Protein AF-A0A945YTD1-F1 (afdb_monomer_lite)

Structure (mmCIF, N/CA/C/O backbone):
data_AF-A0A945YTD1-F1
#
_entry.id   AF-A0A945YTD1-F1
#
loop_
_atom_site.group_PDB
_atom_site.id
_atom_site.type_symbol
_atom_site.label_atom_id
_atom_site.label_alt_id
_atom_site.label_comp_id
_atom_site.label_asym_id
_atom_site.label_entity_id
_atom_site.label_seq_id
_atom_site.pdbx_PDB_ins_code
_atom_site.Cartn_x
_atom_site.Cartn_y
_atom_site.Cartn_z
_atom_site.occupancy
_atom_site.B_iso_or_equiv
_atom_site.auth_seq_id
_atom_site.auth_comp_id
_atom_site.auth_asym_id
_atom_site.auth_atom_id
_atom_site.pdbx_PDB_model_num
ATOM 1 N N . MET A 1 1 ? 16.793 -2.218 -44.664 1.00 59.47 1 MET A N 1
ATOM 2 C CA . MET A 1 1 ? 17.518 -3.097 -43.716 1.00 59.47 1 MET A CA 1
ATOM 3 C C . MET A 1 1 ? 17.457 -2.639 -42.253 1.00 59.47 1 MET A C 1
ATOM 5 O O . MET A 1 1 ? 17.346 -3.498 -41.395 1.00 59.47 1 MET A O 1
ATOM 9 N N . VAL A 1 2 ? 17.446 -1.336 -41.928 1.00 65.94 2 VAL A N 1
ATOM 10 C CA . VAL A 1 2 ? 17.407 -0.850 -40.522 1.00 65.94 2 VAL A CA 1
ATOM 11 C C . VAL A 1 2 ? 16.026 -0.991 -39.851 1.00 65.94 2 VAL A C 1
ATOM 13 O O . VAL A 1 2 ? 15.935 -1.305 -38.670 1.00 65.94 2 VAL A O 1
ATOM 16 N N . ILE A 1 3 ? 14.937 -0.839 -40.612 1.00 64.94 3 ILE A N 1
ATOM 17 C CA . ILE A 1 3 ? 13.553 -0.918 -40.103 1.00 64.94 3 ILE A CA 1
ATOM 18 C C . ILE A 1 3 ? 13.238 -2.303 -39.513 1.00 64.94 3 ILE A C 1
ATOM 20 O O . ILE A 1 3 ? 12.612 -2.395 -38.466 1.00 64.94 3 ILE A O 1
ATOM 24 N N . ILE A 1 4 ? 13.738 -3.384 -40.116 1.00 63.69 4 ILE A N 1
ATOM 25 C CA . ILE A 1 4 ? 13.506 -4.756 -39.630 1.00 63.69 4 ILE A CA 1
ATOM 26 C C . ILE A 1 4 ? 14.216 -4.989 -38.284 1.00 63.69 4 ILE A C 1
ATOM 28 O O . ILE A 1 4 ? 13.711 -5.716 -37.439 1.00 63.69 4 ILE A O 1
ATOM 32 N N . PHE A 1 5 ? 15.339 -4.313 -38.030 1.00 63.66 5 PHE A N 1
ATOM 33 C CA . PHE A 1 5 ? 16.035 -4.372 -36.739 1.00 63.66 5 PHE A CA 1
ATOM 34 C C . PHE A 1 5 ? 15.303 -3.609 -35.624 1.00 63.66 5 PHE A C 1
ATOM 36 O O . PHE A 1 5 ? 15.393 -3.975 -34.455 1.00 63.66 5 PHE A O 1
ATOM 43 N N . VAL A 1 6 ? 14.565 -2.551 -35.970 1.00 63.44 6 VAL A N 1
ATOM 44 C CA . VAL A 1 6 ? 13.782 -1.765 -35.003 1.00 63.44 6 VAL A CA 1
ATOM 45 C C . VAL A 1 6 ? 12.411 -2.406 -34.741 1.00 63.44 6 VAL A C 1
ATOM 47 O O . VAL A 1 6 ? 11.960 -2.413 -33.594 1.00 63.44 6 VAL A O 1
ATOM 50 N N . PHE A 1 7 ? 11.782 -2.977 -35.776 1.00 62.69 7 PHE A N 1
ATOM 51 C CA . PHE A 1 7 ? 10.396 -3.471 -35.760 1.00 62.69 7 PHE A CA 1
ATOM 52 C C . PHE A 1 7 ? 10.233 -5.001 -35.839 1.00 62.69 7 PHE A C 1
ATOM 54 O O . PHE A 1 7 ? 9.113 -5.484 -35.706 1.00 62.69 7 PHE A O 1
ATOM 61 N N . GLY A 1 8 ? 11.299 -5.777 -36.052 1.00 64.50 8 GLY A N 1
ATOM 62 C CA . GLY A 1 8 ? 11.241 -7.244 -36.068 1.00 64.50 8 GLY A CA 1
ATOM 63 C C . GLY A 1 8 ? 10.976 -7.848 -34.683 1.00 64.50 8 GLY A C 1
ATOM 64 O O . GLY A 1 8 ? 11.073 -7.164 -33.666 1.00 64.50 8 GLY A O 1
ATOM 65 N N . ASP A 1 9 ? 10.685 -9.150 -34.616 1.00 59.56 9 ASP A N 1
ATOM 66 C CA . ASP A 1 9 ? 10.280 -9.876 -33.393 1.00 59.56 9 ASP A CA 1
ATOM 67 C C . ASP A 1 9 ? 11.263 -9.812 -32.203 1.00 59.56 9 ASP A C 1
ATOM 69 O O . ASP A 1 9 ? 10.885 -10.100 -31.058 1.00 59.56 9 ASP A O 1
ATOM 73 N N . HIS A 1 10 ? 12.507 -9.401 -32.459 1.00 65.50 10 HIS A N 1
ATOM 74 C CA . HIS A 1 10 ? 13.565 -9.133 -31.477 1.00 65.50 10 HIS A CA 1
ATOM 75 C C . HIS A 1 10 ? 14.047 -7.672 -31.496 1.00 65.50 10 HIS A C 1
ATOM 77 O O . HIS A 1 10 ? 15.156 -7.364 -31.065 1.00 65.50 10 HIS A O 1
ATOM 83 N N . GLY A 1 11 ? 13.219 -6.762 -32.002 1.00 72.94 11 GLY A N 1
ATOM 84 C CA . GLY A 1 11 ? 13.542 -5.351 -32.131 1.00 72.94 11 GLY A CA 1
ATOM 85 C C . GLY A 1 11 ? 13.606 -4.623 -30.791 1.00 72.94 11 GLY A C 1
ATOM 86 O O . GLY A 1 11 ? 12.981 -5.005 -29.795 1.00 72.94 11 GLY A O 1
ATOM 87 N N . LEU A 1 12 ? 14.348 -3.515 -30.781 1.00 76.69 12 LEU A N 1
ATOM 88 C CA . LEU A 1 12 ? 14.591 -2.681 -29.597 1.00 76.69 12 LEU A CA 1
ATOM 89 C C . LEU A 1 12 ? 13.297 -2.177 -28.930 1.00 76.69 12 LEU A C 1
ATOM 91 O O . LEU A 1 12 ? 13.264 -1.992 -27.711 1.00 76.69 12 LEU A O 1
ATOM 95 N N . LEU A 1 13 ? 12.211 -2.019 -29.695 1.00 80.81 13 LEU A N 1
ATOM 96 C CA . LEU A 1 13 ? 10.893 -1.638 -29.176 1.00 80.81 13 LEU A CA 1
ATOM 97 C C . LEU A 1 13 ? 10.318 -2.676 -28.201 1.00 80.81 13 LEU A C 1
ATOM 99 O O . LEU A 1 13 ? 9.772 -2.312 -27.158 1.00 80.81 13 LEU A O 1
ATOM 103 N N . LYS A 1 14 ? 10.480 -3.970 -28.494 1.00 83.00 14 LYS A N 1
ATOM 104 C CA . LYS A 1 14 ? 10.007 -5.057 -27.625 1.00 83.00 14 LYS A CA 1
ATOM 105 C C . LYS A 1 14 ? 10.786 -5.088 -26.316 1.00 83.00 14 LYS A C 1
ATOM 107 O O . LYS A 1 14 ? 10.189 -5.207 -25.249 1.00 83.00 14 LYS A O 1
ATOM 112 N N . LEU A 1 15 ? 12.104 -4.896 -26.383 1.00 84.75 15 LEU A N 1
ATOM 113 C CA . LEU A 1 15 ? 12.954 -4.791 -25.197 1.00 84.75 15 LEU A CA 1
ATOM 114 C C . LEU A 1 15 ? 12.560 -3.590 -24.325 1.00 84.75 15 LEU A C 1
ATOM 116 O O . LEU A 1 15 ? 12.463 -3.721 -23.103 1.00 84.75 15 LEU A O 1
ATOM 120 N N . TYR A 1 16 ? 12.288 -2.437 -24.942 1.00 86.38 16 TYR A N 1
ATOM 121 C CA . TYR A 1 16 ? 11.826 -1.248 -24.228 1.00 86.38 16 TYR A CA 1
ATOM 122 C C . TYR A 1 16 ? 10.476 -1.482 -23.539 1.00 86.38 16 TYR A C 1
ATOM 124 O O . TYR A 1 16 ? 10.325 -1.170 -22.354 1.00 86.38 16 TYR A O 1
ATOM 132 N N . LYS A 1 17 ? 9.520 -2.106 -24.240 1.00 87.94 17 LYS A N 1
ATOM 133 C CA . LYS A 1 17 ? 8.208 -2.460 -23.682 1.00 87.94 17 LYS A CA 1
ATOM 134 C C . LYS A 1 17 ? 8.339 -3.404 -22.485 1.00 87.94 17 LYS A C 1
ATOM 136 O O . LYS A 1 17 ? 7.817 -3.093 -21.418 1.00 87.94 17 LYS A O 1
ATOM 141 N N . ILE A 1 18 ? 9.115 -4.483 -22.620 1.00 88.12 18 ILE A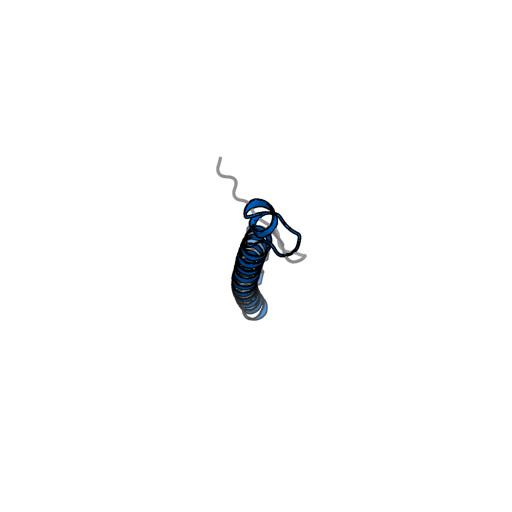 N 1
ATOM 142 C CA . ILE A 1 18 ? 9.365 -5.451 -2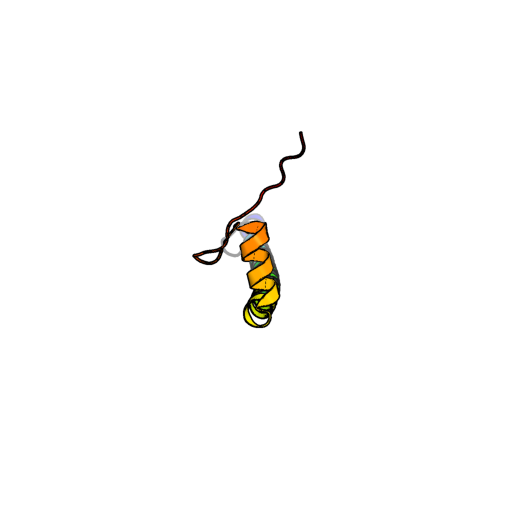1.537 1.00 88.12 18 ILE A CA 1
ATOM 143 C C . ILE A 1 18 ? 10.040 -4.773 -20.337 1.00 88.12 18 ILE A C 1
ATOM 145 O O . ILE A 1 18 ? 9.678 -5.026 -19.188 1.00 88.12 18 ILE A O 1
ATOM 149 N N . LYS A 1 19 ? 11.007 -3.879 -20.575 1.00 90.88 19 LYS A N 1
ATOM 150 C CA . LYS A 1 19 ? 11.668 -3.122 -19.502 1.00 90.88 19 LYS A CA 1
ATOM 151 C C . LYS A 1 19 ? 10.675 -2.234 -18.749 1.00 90.88 19 LYS A C 1
ATOM 153 O O . LYS A 1 19 ? 10.739 -2.159 -17.521 1.00 90.88 19 LYS A O 1
ATOM 158 N N . ASN A 1 20 ? 9.756 -1.588 -19.465 1.00 93.81 20 ASN A N 1
ATOM 159 C CA . ASN A 1 20 ? 8.743 -0.738 -18.852 1.00 93.81 20 ASN A CA 1
ATOM 160 C C . ASN A 1 20 ? 7.695 -1.556 -18.081 1.00 93.81 20 ASN A C 1
ATOM 162 O O . ASN A 1 20 ? 7.387 -1.226 -16.939 1.00 93.81 20 ASN A O 1
ATOM 166 N N . GLU A 1 21 ? 7.217 -2.668 -18.645 1.00 94.06 21 GLU A N 1
ATOM 167 C CA . GLU A 1 21 ? 6.319 -3.605 -17.956 1.00 94.06 21 GLU A CA 1
ATOM 168 C C . GLU A 1 21 ? 6.954 -4.144 -16.673 1.00 94.06 21 GLU A C 1
ATOM 170 O O . GLU A 1 21 ? 6.332 -4.120 -15.610 1.00 94.06 21 GLU A O 1
ATOM 175 N N . ARG A 1 22 ? 8.233 -4.531 -16.727 1.00 94.31 22 ARG A N 1
ATOM 176 C CA . ARG A 1 22 ? 8.980 -4.967 -15.544 1.00 94.31 22 ARG A CA 1
ATOM 177 C C . ARG A 1 22 ? 9.038 -3.875 -14.475 1.00 94.31 22 ARG A C 1
ATOM 179 O O . ARG A 1 22 ? 8.832 -4.177 -13.302 1.00 94.31 22 ARG A O 1
ATOM 186 N N . LYS A 1 23 ? 9.276 -2.617 -14.862 1.00 95.38 23 LYS A N 1
ATOM 187 C CA . LYS A 1 23 ? 9.279 -1.473 -13.934 1.00 95.38 23 LYS A CA 1
ATOM 188 C C . LYS A 1 23 ? 7.901 -1.256 -13.300 1.00 95.38 23 LYS A C 1
ATOM 190 O O . LYS A 1 23 ? 7.811 -1.071 -12.089 1.00 95.38 23 LYS A O 1
ATOM 195 N N . LEU A 1 24 ? 6.831 -1.322 -14.091 1.00 96.38 24 LEU A N 1
ATOM 196 C CA . LEU A 1 24 ? 5.457 -1.183 -13.601 1.00 96.38 24 LEU A CA 1
ATOM 197 C C . LEU A 1 24 ? 5.093 -2.292 -12.610 1.00 96.38 24 LEU A C 1
ATOM 199 O O . LEU A 1 24 ? 4.557 -2.009 -11.540 1.00 96.38 24 LEU A O 1
ATOM 203 N N . ILE A 1 25 ? 5.431 -3.542 -12.931 1.00 95.12 25 ILE A N 1
ATOM 204 C CA . ILE A 1 25 ? 5.187 -4.690 -12.052 1.00 95.12 25 ILE A CA 1
ATOM 205 C C . ILE A 1 25 ? 5.982 -4.546 -10.751 1.00 95.12 25 ILE A C 1
ATOM 207 O O . ILE A 1 25 ? 5.423 -4.748 -9.675 1.00 95.12 25 ILE A O 1
ATOM 211 N N . GLN A 1 26 ? 7.254 -4.146 -10.818 1.00 94.88 26 GLN A N 1
ATOM 212 C CA . GLN A 1 26 ? 8.071 -3.916 -9.622 1.00 94.88 26 GLN A CA 1
ATOM 213 C C . GLN A 1 26 ? 7.498 -2.811 -8.729 1.00 94.88 26 GLN A C 1
ATOM 215 O O . GLN A 1 26 ? 7.390 -3.011 -7.520 1.00 94.88 26 GLN A O 1
ATOM 220 N N . ASN A 1 27 ? 7.060 -1.692 -9.310 1.00 96.38 27 ASN A N 1
ATOM 221 C CA . ASN A 1 27 ? 6.390 -0.629 -8.559 1.00 96.38 27 ASN A CA 1
ATOM 222 C C . ASN A 1 27 ? 5.084 -1.119 -7.926 1.00 96.38 27 ASN A C 1
ATOM 224 O O . ASN A 1 27 ? 4.814 -0.828 -6.764 1.00 96.38 27 ASN A O 1
ATOM 228 N N . LYS A 1 28 ? 4.294 -1.918 -8.651 1.00 95.56 28 LYS A N 1
ATOM 229 C CA . LYS A 1 28 ? 3.064 -2.506 -8.111 1.00 95.56 28 LYS A CA 1
ATOM 230 C C . LYS A 1 28 ? 3.356 -3.441 -6.936 1.00 95.56 28 LYS A C 1
ATOM 232 O O . LYS A 1 28 ? 2.657 -3.381 -5.932 1.00 95.56 28 LYS A O 1
ATOM 237 N N . ILE A 1 29 ? 4.411 -4.254 -7.021 1.00 95.62 29 ILE A N 1
ATOM 238 C CA . ILE A 1 29 ? 4.864 -5.108 -5.912 1.00 95.62 29 ILE A CA 1
ATOM 239 C C . ILE A 1 29 ? 5.290 -4.260 -4.709 1.00 95.62 29 ILE A C 1
ATOM 241 O O . ILE A 1 29 ? 4.937 -4.600 -3.582 1.00 95.62 29 ILE A O 1
ATOM 245 N N . ALA A 1 30 ? 6.036 -3.175 -4.928 1.00 96.44 30 ALA A N 1
ATOM 246 C CA . ALA A 1 30 ? 6.463 -2.284 -3.853 1.00 96.44 30 ALA A CA 1
ATOM 247 C C . ALA A 1 30 ? 5.259 -1.641 -3.145 1.00 96.44 30 ALA A C 1
ATOM 249 O O . ALA A 1 30 ? 5.166 -1.710 -1.921 1.00 96.44 30 ALA A O 1
ATOM 250 N N . ASN A 1 31 ? 4.299 -1.119 -3.912 1.00 96.00 31 ASN A N 1
ATOM 251 C CA . ASN A 1 31 ? 3.076 -0.524 -3.373 1.00 96.00 31 ASN A CA 1
ATOM 252 C C . ASN A 1 31 ? 2.246 -1.545 -2.583 1.00 96.00 31 ASN A C 1
ATOM 254 O O . ASN A 1 31 ? 1.866 -1.275 -1.450 1.00 96.00 31 ASN A O 1
ATOM 258 N N . LEU A 1 32 ? 2.036 -2.745 -3.135 1.00 93.75 32 LEU A N 1
ATOM 259 C CA . LEU A 1 32 ? 1.295 -3.811 -2.451 1.00 93.75 32 LEU A CA 1
ATOM 260 C C . LEU A 1 32 ? 1.991 -4.280 -1.166 1.00 93.75 32 LEU A C 1
ATOM 262 O O . LEU A 1 32 ? 1.327 -4.676 -0.211 1.00 93.75 32 LEU A O 1
ATOM 266 N N . ARG A 1 33 ? 3.328 -4.255 -1.118 1.00 93.62 33 ARG A N 1
ATOM 267 C CA . ARG A 1 33 ? 4.078 -4.565 0.109 1.00 93.62 33 ARG A CA 1
ATOM 268 C C . ARG A 1 33 ? 3.875 -3.495 1.173 1.00 93.62 33 ARG A C 1
ATOM 270 O O . ARG A 1 33 ? 3.615 -3.862 2.314 1.00 93.62 33 ARG A O 1
ATOM 277 N N . ALA A 1 34 ? 3.950 -2.221 0.793 1.00 94.44 34 ALA A N 1
ATOM 278 C CA . ALA A 1 34 ? 3.688 -1.111 1.704 1.00 94.44 34 ALA A CA 1
ATOM 279 C C . ALA A 1 34 ? 2.250 -1.169 2.248 1.00 94.44 34 ALA A C 1
ATOM 281 O O . ALA A 1 34 ? 2.051 -1.111 3.456 1.00 94.44 34 ALA A O 1
ATOM 282 N N . GLU A 1 35 ? 1.259 -1.394 1.382 1.00 93.00 35 GLU A N 1
ATOM 283 C CA . GLU A 1 35 ? -0.149 -1.540 1.778 1.00 93.00 35 GLU A CA 1
ATOM 284 C C . GLU A 1 35 ? -0.378 -2.752 2.694 1.00 93.00 35 GLU A C 1
ATOM 286 O O . GLU A 1 35 ? -1.110 -2.692 3.681 1.00 93.00 35 GLU A O 1
ATOM 291 N N . ARG A 1 36 ? 0.293 -3.875 2.425 1.00 91.25 36 ARG A N 1
ATOM 292 C CA . ARG A 1 36 ? 0.235 -5.036 3.317 1.00 91.25 36 ARG A CA 1
ATOM 293 C C . ARG A 1 36 ? 0.808 -4.718 4.696 1.00 91.25 36 ARG A C 1
ATOM 295 O O . ARG A 1 36 ? 0.289 -5.215 5.693 1.00 91.25 36 ARG A O 1
ATOM 302 N N . GLU A 1 37 ? 1.887 -3.948 4.763 1.00 91.19 37 GLU A N 1
ATOM 303 C CA . GLU A 1 37 ? 2.500 -3.547 6.027 1.00 91.19 37 GLU A CA 1
ATOM 304 C C . GLU A 1 37 ? 1.593 -2.597 6.815 1.00 91.19 37 GLU A C 1
ATOM 306 O O . GLU A 1 37 ? 1.388 -2.811 8.012 1.00 91.19 37 GLU A O 1
ATOM 311 N N . THR A 1 38 ? 0.966 -1.621 6.150 1.00 88.81 38 THR A N 1
ATOM 312 C CA . THR A 1 38 ? -0.005 -0.725 6.794 1.00 88.81 38 THR A CA 1
ATOM 313 C C . THR A 1 38 ? -1.204 -1.502 7.327 1.00 88.81 38 THR A C 1
ATOM 315 O O . THR A 1 38 ? -1.525 -1.377 8.508 1.00 88.81 38 THR A O 1
ATOM 318 N N . LEU A 1 39 ? -1.797 -2.385 6.518 1.00 85.00 39 LEU A N 1
ATOM 319 C CA . LEU A 1 39 ? -2.922 -3.229 6.934 1.00 85.00 39 LEU A CA 1
ATOM 320 C C . LEU A 1 39 ? -2.544 -4.192 8.065 1.00 85.00 39 LEU A C 1
ATOM 322 O O . LEU A 1 39 ? -3.340 -4.429 8.970 1.00 85.00 39 LEU A O 1
ATOM 326 N N . LYS A 1 40 ? -1.325 -4.744 8.055 1.00 85.38 40 LYS A N 1
ATOM 327 C CA . LYS A 1 40 ? -0.837 -5.598 9.148 1.00 85.38 40 LYS A CA 1
ATOM 328 C C . LYS A 1 40 ? -0.690 -4.804 10.446 1.00 85.38 40 LYS A C 1
ATOM 330 O O . LYS A 1 40 ? -1.059 -5.305 11.505 1.00 85.38 40 LYS A O 1
ATOM 335 N N . ASN A 1 41 ? -0.185 -3.576 10.369 1.00 80.69 41 ASN A N 1
ATOM 336 C CA . ASN A 1 41 ? -0.076 -2.692 11.525 1.00 80.69 41 ASN A CA 1
ATOM 337 C C . ASN A 1 41 ? -1.456 -2.285 12.059 1.00 80.69 41 ASN A C 1
ATOM 339 O O . ASN A 1 41 ? -1.656 -2.285 13.271 1.00 80.69 41 ASN A O 1
ATOM 343 N N . GLU A 1 42 ? -2.420 -1.996 11.184 1.00 78.31 42 GLU A N 1
ATOM 344 C CA . GLU A 1 42 ? -3.813 -1.756 11.582 1.00 78.31 42 GLU A CA 1
ATOM 345 C C . GLU A 1 42 ? -4.434 -2.986 12.240 1.00 78.31 42 GLU A C 1
ATOM 347 O O . GLU A 1 42 ? -5.004 -2.877 13.323 1.00 78.31 42 GLU A O 1
ATOM 352 N N . LYS A 1 43 ? -4.257 -4.171 11.647 1.00 76.12 43 LYS A N 1
ATOM 353 C CA . LYS A 1 43 ? -4.739 -5.429 12.218 1.00 76.12 43 LYS A CA 1
ATOM 354 C C . LYS A 1 43 ? -4.151 -5.681 13.607 1.00 76.12 43 LYS A C 1
ATOM 356 O O . LYS A 1 43 ? -4.899 -5.998 14.522 1.00 76.12 43 LYS A O 1
ATOM 361 N N . ASN A 1 44 ? -2.847 -5.475 13.788 1.00 74.88 44 ASN A N 1
ATOM 362 C CA . ASN A 1 44 ? -2.206 -5.610 15.095 1.00 74.88 44 ASN A CA 1
ATOM 363 C C . ASN A 1 44 ? -2.768 -4.612 16.119 1.00 74.88 44 ASN A C 1
ATOM 365 O O . ASN A 1 44 ? -2.948 -4.980 17.276 1.00 74.88 44 ASN A O 1
ATOM 369 N N . LYS A 1 45 ? -3.055 -3.367 15.718 1.00 69.44 45 LYS A N 1
ATOM 370 C CA . LYS A 1 45 ? -3.681 -2.372 16.607 1.00 69.44 45 LYS A CA 1
ATOM 371 C C . LYS A 1 45 ? -5.094 -2.781 17.013 1.00 69.44 45 LYS A C 1
ATOM 373 O O . LYS A 1 45 ? -5.459 -2.611 18.165 1.00 69.44 45 LYS A O 1
ATOM 378 N N . ILE A 1 46 ? -5.860 -3.336 16.078 1.00 67.81 46 ILE A N 1
ATOM 379 C CA . ILE A 1 46 ? -7.200 -3.865 16.336 1.00 67.81 46 ILE A CA 1
ATOM 380 C C . ILE A 1 46 ? -7.106 -5.062 17.296 1.00 67.81 46 ILE A C 1
ATOM 382 O O . ILE A 1 46 ? -7.756 -5.058 18.330 1.00 67.81 46 ILE A O 1
ATOM 386 N N . GLU A 1 47 ? -6.265 -6.059 17.009 1.00 65.12 47 GLU A N 1
ATOM 387 C CA . GLU A 1 47 ? -6.180 -7.297 17.803 1.00 65.12 47 GLU A CA 1
ATOM 388 C C . GLU A 1 47 ? -5.628 -7.095 19.222 1.00 65.12 47 GLU A C 1
ATOM 390 O O . GLU A 1 47 ? -6.039 -7.812 20.132 1.00 65.12 47 GLU A O 1
ATOM 395 N N . ASN A 1 48 ? -4.716 -6.140 19.428 1.00 64.06 48 ASN A N 1
ATOM 396 C CA . ASN A 1 48 ? -4.065 -5.940 20.729 1.00 64.06 48 ASN A CA 1
ATOM 397 C C . ASN A 1 48 ? -4.720 -4.853 21.594 1.00 64.06 48 ASN A C 1
ATOM 399 O O . ASN A 1 48 ? -4.332 -4.700 22.751 1.00 64.06 48 ASN A O 1
ATOM 403 N N . ASP A 1 49 ? -5.700 -4.112 21.072 1.00 64.75 49 ASP A N 1
ATOM 404 C CA . ASP A 1 49 ? -6.378 -3.049 21.814 1.00 64.75 49 ASP A CA 1
ATOM 405 C C . ASP A 1 49 ? -7.905 -3.202 21.730 1.00 64.75 49 ASP A C 1
ATOM 407 O O . ASP A 1 49 ? -8.593 -2.666 20.856 1.00 64.75 49 ASP A O 1
ATOM 411 N N . LEU A 1 50 ? -8.443 -3.948 22.696 1.00 66.12 50 LEU A N 1
ATOM 412 C CA . LEU A 1 50 ? -9.880 -4.145 22.893 1.00 66.12 50 LEU A CA 1
ATOM 413 C C . LEU A 1 50 ? -10.645 -2.817 23.036 1.00 66.12 50 LEU A C 1
ATOM 415 O O . LEU A 1 50 ? -11.783 -2.730 22.571 1.00 66.12 50 LEU A O 1
ATOM 419 N N . ASN A 1 51 ? -10.025 -1.772 23.601 1.00 68.75 51 ASN A N 1
ATOM 420 C CA . ASN A 1 51 ? -10.660 -0.458 23.731 1.00 68.75 51 ASN A CA 1
ATOM 421 C C . ASN A 1 51 ? -10.782 0.240 22.370 1.00 68.75 51 ASN A C 1
ATOM 423 O O . ASN A 1 51 ? -11.772 0.931 22.116 1.00 68.75 51 ASN A O 1
ATOM 427 N N . TYR A 1 52 ? -9.818 0.041 21.466 1.00 67.12 52 TYR A N 1
ATOM 428 C CA . TYR A 1 52 ? -9.887 0.572 20.103 1.00 67.12 52 TYR A CA 1
ATOM 429 C C . TYR A 1 52 ? -10.990 -0.107 19.274 1.00 67.12 52 TYR A C 1
ATOM 431 O O . TYR A 1 52 ? -11.742 0.578 18.571 1.00 67.12 52 TYR A O 1
ATOM 439 N N . ILE A 1 53 ? -11.154 -1.431 19.406 1.00 69.88 53 ILE A N 1
ATOM 440 C CA . ILE A 1 53 ? -12.278 -2.163 18.794 1.00 69.88 53 ILE A CA 1
ATOM 441 C C . ILE A 1 53 ? -13.612 -1.656 19.339 1.00 69.88 53 ILE A C 1
ATOM 443 O O . ILE A 1 53 ? -14.520 -1.367 18.556 1.00 69.88 53 ILE A O 1
ATOM 447 N N . GLU A 1 54 ? -13.741 -1.538 20.663 1.00 71.88 54 GLU A N 1
ATOM 448 C CA . GLU A 1 54 ? -14.979 -1.081 21.296 1.00 71.88 54 GLU A CA 1
ATOM 449 C C . GLU A 1 54 ? -15.341 0.341 20.847 1.00 71.88 54 GLU A C 1
ATOM 451 O O . GLU A 1 54 ? -16.501 0.607 20.519 1.00 71.88 54 GLU A O 1
ATOM 456 N N . LYS A 1 55 ? -14.347 1.229 20.719 1.00 74.88 55 LYS A N 1
ATOM 457 C CA . LYS A 1 55 ? -14.543 2.581 20.188 1.00 74.88 55 LYS A CA 1
ATOM 458 C C . LYS A 1 55 ? -15.067 2.565 18.750 1.00 74.88 55 LYS A C 1
ATOM 460 O O . LYS A 1 55 ? -16.072 3.214 18.471 1.00 74.88 55 LYS A O 1
ATOM 465 N N . ILE A 1 56 ? -14.462 1.793 17.842 1.00 74.88 56 ILE A N 1
ATOM 466 C CA . ILE A 1 56 ? -14.943 1.687 16.450 1.00 74.88 56 ILE A CA 1
ATOM 467 C C . ILE A 1 56 ? -16.341 1.059 16.385 1.00 74.88 56 ILE A C 1
ATOM 469 O O . ILE A 1 56 ? -17.192 1.531 15.625 1.00 74.88 56 ILE A O 1
ATOM 473 N N . ALA A 1 57 ? -16.603 0.015 17.170 1.00 75.81 57 ALA A N 1
ATOM 474 C CA . ALA A 1 57 ? -17.904 -0.645 17.211 1.00 75.81 57 ALA A CA 1
ATOM 475 C C . ALA A 1 57 ? -19.012 0.323 17.665 1.00 75.81 57 ALA A C 1
ATOM 477 O O . ALA A 1 57 ? -20.076 0.373 17.040 1.00 75.81 57 ALA A O 1
ATOM 478 N N . ARG A 1 58 ? -18.746 1.146 18.689 1.00 76.00 58 ARG A N 1
ATOM 479 C CA . ARG A 1 58 ? -19.693 2.148 19.203 1.00 76.00 58 ARG A CA 1
ATOM 480 C C . ARG A 1 58 ? -19.824 3.371 18.282 1.00 76.00 58 ARG A C 1
ATOM 482 O O . ARG A 1 58 ? -20.945 3.784 17.997 1.00 76.00 58 ARG A O 1
ATOM 489 N N . GLU A 1 59 ? -18.723 3.929 17.774 1.00 73.50 59 GLU A N 1
ATOM 490 C CA . GLU A 1 59 ? -18.735 5.172 16.978 1.00 73.50 59 GLU A CA 1
ATOM 491 C C . GLU A 1 59 ? -19.141 4.945 15.516 1.00 73.50 59 GLU A C 1
ATOM 493 O O . GLU A 1 59 ? -20.014 5.640 14.991 1.00 73.50 59 GLU A O 1
ATOM 498 N N . LYS A 1 60 ? -18.524 3.965 14.845 1.00 73.50 60 LYS A N 1
ATOM 499 C CA . LYS A 1 60 ? -18.712 3.740 13.403 1.00 73.50 60 LYS A CA 1
ATOM 500 C C . LYS A 1 60 ? -19.917 2.854 13.111 1.00 73.50 60 LYS A C 1
ATOM 502 O O . LYS A 1 60 ? -20.649 3.115 12.160 1.00 73.50 60 LYS A O 1
ATOM 507 N N . TYR A 1 61 ? -20.130 1.827 13.932 1.00 73.19 61 TYR A N 1
ATOM 508 C CA . TYR A 1 61 ? -21.174 0.823 13.703 1.00 73.19 61 TYR A CA 1
ATOM 509 C C . TYR A 1 61 ? -22.378 0.948 14.644 1.00 73.19 61 TYR A C 1
ATOM 511 O O . TYR A 1 61 ? -23.363 0.240 14.444 1.00 73.19 61 TYR A O 1
ATOM 519 N N . LYS A 1 62 ? -22.343 1.860 15.634 1.00 74.25 62 LYS A N 1
ATOM 520 C CA . LYS A 1 62 ? -23.413 2.061 16.635 1.00 74.25 62 LYS A CA 1
ATOM 521 C C . LYS A 1 62 ? -23.828 0.751 17.321 1.00 74.25 62 LYS A C 1
ATOM 523 O O . LYS A 1 62 ? -24.993 0.576 17.671 1.00 74.25 62 LYS A O 1
ATOM 528 N N . MET A 1 63 ? -22.884 -0.178 17.480 1.00 72.81 63 MET A N 1
ATOM 529 C CA . MET A 1 63 ? -23.127 -1.455 18.143 1.00 72.81 63 MET A CA 1
ATOM 530 C C . MET A 1 63 ? -23.307 -1.225 19.642 1.00 72.81 63 MET A C 1
ATOM 532 O O . MET A 1 63 ? -22.543 -0.488 20.266 1.00 72.81 63 MET A O 1
ATOM 536 N N .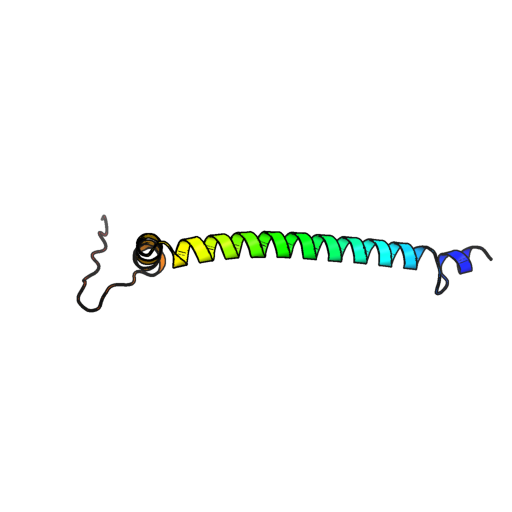 VAL A 1 64 ? -24.310 -1.886 20.213 1.00 66.12 64 VAL A N 1
ATOM 537 C CA . VAL A 1 64 ? -24.588 -1.912 21.652 1.00 66.12 64 VAL A CA 1
ATOM 538 C C . VAL A 1 64 ? -24.659 -3.340 22.146 1.00 66.12 64 VAL A C 1
ATOM 540 O O . VAL A 1 64 ? -25.105 -4.230 21.415 1.00 66.12 64 VAL A O 1
ATOM 543 N N . LYS A 1 65 ? -24.224 -3.571 23.389 1.00 66.44 65 LYS A N 1
ATOM 544 C CA . LYS A 1 65 ? -24.408 -4.879 24.017 1.00 66.44 65 LYS A CA 1
ATOM 545 C C . LYS A 1 65 ? -25.909 -5.131 24.224 1.00 66.44 65 LYS A C 1
ATOM 547 O O . LYS A 1 65 ? -26.656 -4.181 24.477 1.00 66.44 65 LYS A O 1
ATOM 552 N N . PRO A 1 66 ? -26.377 -6.387 24.124 1.00 59.75 66 PRO A N 1
ATOM 553 C CA . PRO A 1 66 ? -27.773 -6.716 24.390 1.00 59.75 66 PRO A CA 1
ATOM 554 C C . PRO A 1 66 ? -28.137 -6.290 25.823 1.00 59.75 66 PRO A C 1
ATOM 556 O O . PRO A 1 66 ? -27.617 -6.846 26.786 1.00 59.75 66 PRO A O 1
ATOM 559 N N . GLY A 1 67 ? -28.982 -5.258 25.946 1.00 66.69 67 GLY A N 1
ATOM 560 C CA . GLY A 1 67 ? -29.369 -4.631 27.219 1.00 66.69 67 GLY A CA 1
ATOM 561 C C . GLY A 1 67 ? -28.975 -3.151 27.386 1.00 66.69 67 GLY A C 1
ATOM 562 O O . GLY A 1 67 ? -29.529 -2.487 28.259 1.00 66.69 67 GLY A O 1
ATOM 563 N N . GLU A 1 68 ? -28.090 -2.595 26.550 1.00 61.00 68 GLU A N 1
ATOM 564 C CA . GLU A 1 68 ? -27.737 -1.161 26.561 1.00 61.00 68 GLU A CA 1
ATOM 565 C C . GLU A 1 68 ? -28.647 -0.337 25.620 1.00 61.00 68 GLU A C 1
ATOM 567 O O . GLU A 1 68 ? -28.946 -0.754 24.499 1.00 61.00 68 GLU A O 1
ATOM 572 N N . LYS A 1 69 ? -29.078 0.861 26.049 1.00 64.44 69 LYS A N 1
ATOM 573 C CA . LYS A 1 69 ? -29.883 1.803 25.240 1.00 64.44 69 LYS A CA 1
ATOM 574 C C . LYS A 1 69 ? -29.003 2.933 24.689 1.00 64.44 69 LYS A C 1
ATOM 576 O O . LYS A 1 69 ? -28.319 3.604 25.455 1.00 64.44 69 LYS A O 1
ATOM 581 N N . ILE A 1 70 ? -29.044 3.168 23.372 1.00 60.72 70 ILE A N 1
ATOM 582 C CA . ILE A 1 70 ? -28.354 4.298 22.724 1.00 60.72 70 ILE A CA 1
ATOM 583 C C . ILE A 1 70 ? -29.188 5.564 22.910 1.00 60.72 70 ILE A C 1
ATOM 585 O O . ILE A 1 70 ? -30.301 5.649 22.393 1.00 60.72 70 ILE A O 1
ATOM 589 N N . PHE A 1 71 ? -28.624 6.572 23.570 1.00 62.53 71 PHE A N 1
ATOM 590 C CA . PHE A 1 71 ? -29.180 7.922 23.589 1.00 62.53 71 PHE A CA 1
ATOM 591 C C . PHE A 1 71 ? -28.472 8.754 22.518 1.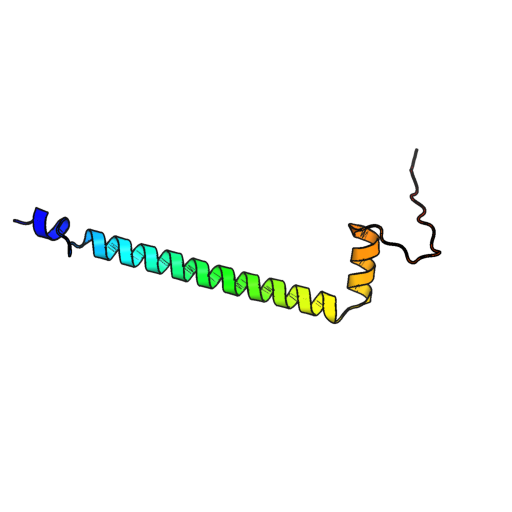00 62.53 71 PHE A C 1
ATOM 593 O O . PHE A 1 71 ? -27.275 9.014 22.615 1.00 62.53 71 PH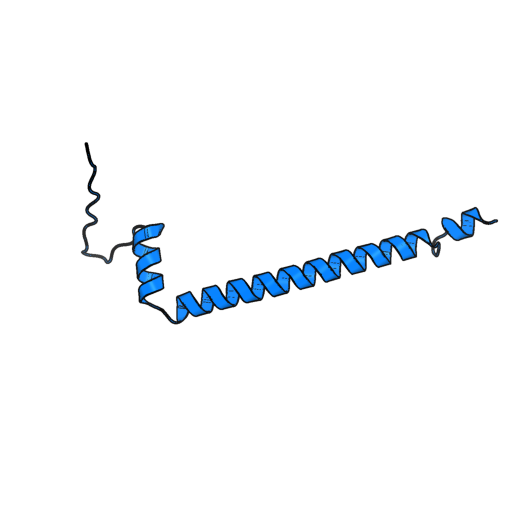E A O 1
ATOM 600 N N . LYS A 1 72 ? -29.196 9.143 21.466 1.00 60.56 72 LYS A N 1
ATOM 601 C CA . LYS A 1 72 ? -28.746 10.201 20.555 1.00 60.56 72 LYS A CA 1
ATOM 602 C C . LYS A 1 72 ? -29.346 11.503 21.058 1.00 60.56 72 LYS A C 1
ATOM 604 O O . LYS A 1 72 ? -30.567 11.627 21.078 1.00 60.56 72 LYS A O 1
ATOM 609 N N . VAL A 1 73 ? -28.498 12.438 21.467 1.00 62.66 73 VAL A N 1
ATOM 610 C CA . VAL A 1 73 ? -28.932 13.808 21.742 1.00 62.66 73 VAL A CA 1
ATOM 611 C C . VAL A 1 73 ? -29.175 14.459 20.383 1.00 62.66 73 VAL A C 1
ATOM 613 O O . VAL A 1 73 ? -28.263 14.530 19.561 1.00 62.66 73 VAL A O 1
ATOM 616 N N . ILE A 1 74 ? -30.429 14.801 20.101 1.00 61.12 74 ILE A N 1
ATOM 617 C CA . ILE A 1 74 ? -30.801 15.622 18.950 1.00 61.12 74 ILE A CA 1
ATOM 618 C C . ILE A 1 74 ? -30.902 17.035 19.516 1.00 61.12 74 ILE A C 1
ATOM 620 O O . ILE A 1 74 ? -31.812 17.297 20.300 1.00 61.12 74 ILE A O 1
ATOM 624 N N . ASP A 1 75 ? -29.943 17.898 19.185 1.00 62.56 75 ASP A N 1
ATOM 625 C CA . ASP A 1 75 ? -30.088 19.329 19.451 1.00 62.56 75 ASP A CA 1
ATOM 626 C C . ASP A 1 75 ? -31.077 19.918 18.433 1.00 62.56 75 ASP A C 1
ATOM 628 O O . ASP A 1 75 ? -31.071 19.536 17.258 1.00 62.56 75 ASP A O 1
ATOM 632 N N . ASN A 1 76 ? -31.974 20.765 18.943 1.00 54.12 76 ASN A N 1
ATOM 633 C CA . ASN A 1 76 ? -33.162 21.315 18.278 1.00 54.12 76 ASN A CA 1
ATOM 634 C C . ASN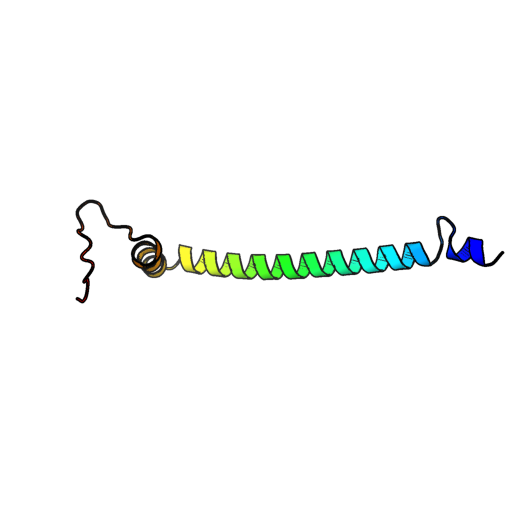 A 1 76 ? -32.818 22.403 17.251 1.00 54.12 76 ASN A C 1
ATOM 636 O O . ASN A 1 76 ? -31.944 23.241 17.570 1.00 54.12 76 ASN A O 1
#

Radius of gyration: 27.15 Å; chains: 1; bounding box: 51×31×71 Å

pLDDT: mean 76.42, std 12.78, range [54.12, 96.44]

Foldseek 3Di:
DVVCCQPPPPHPVVVVVVVVVVVVVVVVVVVVVVVVVVVVVVVCCCVVDPPVVVCCCCPVVVDDDVPDDDDDDDDD

Sequence (76 aa):
MVIIFVFGDHGLLKLYKIKNERKLIQNKIANLRAERETLKNEKNKIENDLNYIEKIAREKYKMVKPGEKIFKVIDN

Secondary structure (DSSP, 8-state):
-HHHHHHSTT-HHHHHHHHHHHHHHHHHHHHHHHHHHHHHHHHHHHHH-HHHHHHHHHHTS----TTPPP------